Protein AF-A0A0P8XE72-F1 (afdb_monomer_lite)

Radius of gyration: 19.17 Å; chains: 1; bounding box: 57×36×55 Å

Organism: Drosophila ananassae (NCBI:txid7217)

Structure (mmCIF, N/CA/C/O backbone):
data_AF-A0A0P8XE72-F1
#
_entry.id   AF-A0A0P8XE72-F1
#
loop_
_atom_site.group_PDB
_atom_site.id
_atom_site.type_symbol
_atom_site.label_atom_id
_atom_site.label_alt_id
_atom_site.label_comp_id
_atom_site.label_asym_id
_atom_site.label_entity_id
_atom_site.label_seq_id
_atom_site.pdbx_PDB_ins_code
_atom_site.Cartn_x
_atom_site.Cartn_y
_atom_site.Cartn_z
_atom_site.occupancy
_atom_site.B_iso_or_equiv
_atom_site.auth_seq_id
_atom_site.auth_comp_id
_atom_site.auth_asym_id
_atom_site.auth_atom_id
_atom_site.pdbx_PDB_model_num
ATOM 1 N N . MET A 1 1 ? -41.511 17.822 19.777 1.00 36.59 1 MET A N 1
ATOM 2 C CA . MET A 1 1 ? -40.124 18.152 19.388 1.00 36.59 1 MET A CA 1
ATOM 3 C C . MET A 1 1 ? -39.382 16.830 19.258 1.00 36.59 1 MET A C 1
ATOM 5 O O . MET A 1 1 ? -38.960 16.270 20.258 1.00 36.59 1 MET A O 1
ATOM 9 N N . LEU A 1 2 ? -39.419 16.234 18.062 1.00 36.22 2 LEU A N 1
ATOM 10 C CA . LEU A 1 2 ? -38.887 14.892 17.809 1.00 36.22 2 LEU A CA 1
ATOM 11 C C . LEU A 1 2 ? -37.359 14.950 17.754 1.00 36.22 2 LEU A C 1
ATOM 13 O O . LEU A 1 2 ? -36.781 15.723 16.993 1.00 36.22 2 LEU A O 1
ATOM 17 N N . ILE A 1 3 ? -36.748 14.139 18.608 1.00 44.72 3 ILE A N 1
ATOM 18 C CA . ILE A 1 3 ? -35.314 13.927 18.758 1.00 44.72 3 ILE A CA 1
ATOM 19 C C . ILE A 1 3 ? -34.788 13.309 17.457 1.00 44.72 3 ILE A C 1
ATOM 21 O O . ILE A 1 3 ? -34.907 12.108 17.234 1.00 44.72 3 ILE A O 1
ATOM 25 N N . ASN A 1 4 ? -34.228 14.141 16.580 1.00 41.97 4 ASN A N 1
ATOM 26 C CA . ASN A 1 4 ? -33.370 13.700 15.484 1.00 41.97 4 ASN A CA 1
ATOM 27 C C . ASN A 1 4 ? -31.930 13.655 16.010 1.00 41.97 4 ASN A C 1
ATOM 29 O O . ASN A 1 4 ? -31.122 14.545 15.746 1.00 41.97 4 ASN A O 1
ATOM 33 N N . GLU A 1 5 ? -31.600 12.625 16.790 1.00 40.88 5 GLU A N 1
ATOM 34 C CA . GLU A 1 5 ? -30.199 12.291 17.033 1.00 40.88 5 GLU A CA 1
ATOM 35 C C . GLU A 1 5 ? -29.627 11.706 15.744 1.00 40.88 5 GLU A C 1
ATOM 37 O O . GLU A 1 5 ? -29.838 10.543 15.394 1.00 40.88 5 GLU A O 1
ATOM 42 N N . ASN A 1 6 ? -28.917 12.560 15.008 1.00 43.41 6 ASN A N 1
ATOM 43 C CA . ASN A 1 6 ? -27.979 12.171 13.968 1.00 43.41 6 ASN A CA 1
ATOM 44 C C . ASN A 1 6 ? -27.189 10.939 14.439 1.00 43.41 6 ASN A C 1
ATOM 46 O O . ASN A 1 6 ? -26.287 11.057 15.271 1.00 43.41 6 ASN A O 1
ATOM 50 N N . ARG A 1 7 ? -27.492 9.761 13.874 1.00 50.69 7 ARG A N 1
ATOM 51 C CA . ARG A 1 7 ? -26.659 8.552 13.965 1.00 50.69 7 ARG A CA 1
ATOM 52 C C . ARG A 1 7 ? -25.332 8.805 13.244 1.00 50.69 7 ARG A C 1
ATOM 54 O O . ARG A 1 7 ? -25.079 8.289 12.160 1.00 50.69 7 ARG A O 1
ATOM 61 N N . SER A 1 8 ? -24.495 9.662 13.811 1.00 62.69 8 SER A N 1
ATOM 62 C CA . SER A 1 8 ? -23.165 9.949 13.296 1.00 62.69 8 SER A CA 1
ATOM 63 C C . SER A 1 8 ? -22.237 8.794 13.669 1.00 62.69 8 SER A C 1
ATOM 65 O O . SER A 1 8 ? -22.157 8.367 14.822 1.00 62.69 8 SER A O 1
ATOM 67 N N . ILE A 1 9 ? -21.562 8.225 12.668 1.00 64.81 9 ILE A N 1
ATOM 68 C CA . ILE A 1 9 ? -20.541 7.197 12.888 1.00 64.81 9 ILE A CA 1
ATOM 69 C C . ILE A 1 9 ? -19.437 7.817 13.749 1.00 64.81 9 ILE A C 1
ATOM 71 O O . ILE A 1 9 ? -18.895 8.866 13.397 1.00 64.81 9 ILE A O 1
ATOM 75 N N . HIS A 1 10 ? -19.086 7.154 14.856 1.00 74.69 10 HIS A N 1
ATOM 76 C CA . HIS A 1 10 ? -18.026 7.607 15.757 1.00 74.69 10 HIS A CA 1
ATOM 77 C C . HIS A 1 10 ? -16.740 7.929 14.965 1.00 74.69 10 HIS A C 1
ATOM 79 O O . HIS A 1 10 ? -16.323 7.111 14.138 1.00 74.69 10 HIS A O 1
ATOM 85 N N . PRO A 1 11 ? -16.072 9.071 15.206 1.00 78.50 11 PRO A N 1
ATOM 86 C CA . PRO A 1 11 ? -14.970 9.548 14.364 1.00 78.50 11 PRO A CA 1
ATOM 87 C C . PRO A 1 11 ? -13.809 8.550 14.233 1.00 78.50 11 PRO A C 1
ATOM 89 O O . PRO A 1 11 ? -13.220 8.438 13.162 1.00 78.50 11 PRO A O 1
ATOM 92 N N . ILE A 1 12 ? -13.524 7.769 15.281 1.00 80.25 12 ILE A N 1
ATOM 93 C CA . ILE A 1 12 ? -12.521 6.686 15.236 1.00 80.25 12 ILE A CA 1
ATOM 94 C C . ILE A 1 12 ? -12.923 5.592 14.240 1.00 80.25 12 ILE A C 1
ATOM 96 O O . ILE A 1 12 ? -12.091 5.130 13.466 1.00 80.25 12 ILE A O 1
ATOM 100 N N . LYS A 1 13 ? -14.204 5.200 14.223 1.00 80.44 13 LYS A N 1
ATOM 101 C CA . LYS A 1 13 ? -14.710 4.182 13.292 1.00 80.44 13 LYS A CA 1
ATOM 102 C C . LYS A 1 13 ? -14.604 4.670 11.851 1.00 80.44 13 LYS A C 1
ATOM 104 O O . LYS A 1 13 ? -14.214 3.903 10.981 1.00 80.44 13 LYS A O 1
ATOM 109 N N . LYS A 1 14 ? -14.896 5.953 11.609 1.00 84.94 14 LYS A N 1
ATOM 110 C CA . LYS A 1 14 ? -14.749 6.578 10.288 1.00 84.94 14 LYS A CA 1
ATOM 111 C C . LYS A 1 14 ? -13.300 6.539 9.798 1.00 84.94 14 LYS A C 1
ATOM 113 O O . LYS A 1 14 ? -13.060 6.142 8.663 1.00 84.94 14 LYS A O 1
ATOM 118 N N . ASP A 1 15 ? -12.349 6.926 10.642 1.00 85.50 15 ASP A N 1
ATOM 119 C CA . ASP A 1 15 ? -10.935 6.970 10.257 1.00 85.50 15 ASP A CA 1
ATOM 120 C C . ASP A 1 15 ? -10.343 5.564 10.083 1.00 85.50 15 ASP A C 1
ATOM 122 O O . ASP A 1 15 ? -9.570 5.333 9.156 1.00 85.50 15 ASP A O 1
ATOM 126 N N . ALA A 1 16 ? -10.770 4.599 10.898 1.00 85.06 16 ALA A N 1
ATOM 127 C CA . ALA A 1 16 ? -10.381 3.207 10.725 1.00 85.06 16 ALA A CA 1
ATOM 128 C C . ALA A 1 16 ? -10.939 2.594 9.427 1.00 85.06 16 ALA A C 1
ATOM 130 O O . ALA A 1 16 ? -10.194 1.945 8.696 1.00 85.06 16 ALA A O 1
ATOM 131 N N . LEU A 1 17 ? -12.213 2.844 9.096 1.00 87.50 17 LEU A N 1
ATOM 132 C CA . LEU A 1 17 ? -12.805 2.425 7.818 1.00 87.50 17 LEU A CA 1
ATOM 133 C C . LEU A 1 17 ? -12.079 3.052 6.624 1.00 87.50 17 LEU A C 1
ATOM 135 O O . LEU A 1 17 ? -11.844 2.374 5.627 1.00 87.50 17 LEU A O 1
ATOM 139 N N . LEU A 1 18 ? -11.687 4.325 6.733 1.00 90.25 18 LEU A N 1
ATOM 140 C CA . LEU A 1 18 ? -10.914 5.004 5.697 1.00 90.25 18 LEU A CA 1
ATOM 141 C C . LEU A 1 18 ? -9.527 4.369 5.521 1.00 90.25 18 LEU A C 1
ATOM 143 O O . LEU A 1 18 ? -9.096 4.173 4.391 1.00 90.25 18 LEU A O 1
ATOM 147 N N . LEU A 1 19 ? -8.862 3.986 6.617 1.00 88.44 19 LEU A N 1
ATOM 148 C CA . LEU A 1 19 ? -7.587 3.266 6.572 1.00 88.44 19 LEU A CA 1
ATOM 149 C C . LEU A 1 19 ? -7.730 1.876 5.931 1.00 88.44 19 LEU A C 1
ATOM 151 O O . LEU A 1 19 ? -6.876 1.476 5.145 1.00 88.44 19 LEU A O 1
ATOM 155 N N . ILE A 1 20 ? -8.808 1.147 6.227 1.00 88.31 20 ILE A N 1
ATOM 156 C CA . ILE A 1 20 ? -9.106 -0.148 5.596 1.00 88.31 20 ILE A CA 1
ATOM 157 C C . ILE A 1 20 ? -9.331 0.025 4.096 1.00 88.31 20 ILE A C 1
ATOM 159 O O . ILE A 1 20 ? -8.717 -0.676 3.296 1.00 88.31 20 ILE A O 1
ATOM 163 N N . PHE A 1 21 ? -10.185 0.976 3.715 1.00 89.94 21 PHE A N 1
ATOM 164 C CA . PHE A 1 21 ? -10.463 1.276 2.316 1.00 89.94 21 PHE A CA 1
ATOM 165 C C . PHE A 1 21 ? -9.185 1.662 1.569 1.00 89.94 21 PHE A C 1
ATOM 167 O O . PHE A 1 21 ? -8.919 1.143 0.488 1.00 89.94 21 PHE A O 1
ATOM 174 N N . HIS A 1 22 ? -8.355 2.508 2.182 1.00 91.50 22 HIS A N 1
ATOM 175 C CA . HIS A 1 22 ? -7.055 2.886 1.644 1.00 91.50 22 HIS A CA 1
ATOM 176 C C . HIS A 1 22 ? -6.140 1.682 1.433 1.00 91.50 22 HIS A C 1
ATOM 178 O O . HIS A 1 22 ? -5.541 1.561 0.374 1.00 91.50 22 HIS A O 1
ATOM 184 N N . ASN A 1 23 ? -6.056 0.761 2.396 1.00 89.94 23 ASN A N 1
ATOM 185 C CA . ASN A 1 23 ? -5.225 -0.438 2.262 1.00 89.94 23 ASN A CA 1
ATOM 186 C C . ASN A 1 23 ? -5.724 -1.394 1.168 1.00 89.94 23 ASN A C 1
ATOM 188 O O . ASN A 1 23 ? -4.910 -2.029 0.506 1.00 89.94 23 ASN A O 1
ATOM 192 N N . ILE A 1 24 ? -7.036 -1.468 0.928 1.00 87.06 24 ILE A N 1
ATOM 193 C CA . ILE A 1 24 ? -7.579 -2.193 -0.231 1.00 87.06 24 ILE A CA 1
ATOM 194 C C . ILE A 1 24 ? -7.173 -1.480 -1.526 1.00 87.06 24 ILE A C 1
ATOM 196 O O . ILE A 1 24 ? -6.682 -2.120 -2.451 1.00 87.06 24 ILE A O 1
ATOM 200 N N . MET A 1 25 ? -7.318 -0.154 -1.584 1.00 87.38 25 MET A N 1
ATOM 201 C CA . MET A 1 25 ? -6.946 0.640 -2.761 1.00 87.38 25 MET A CA 1
ATOM 202 C C . MET A 1 25 ? -5.437 0.661 -3.026 1.00 87.38 25 MET A C 1
ATOM 204 O O . MET A 1 25 ? -5.016 0.802 -4.174 1.00 87.38 25 MET A O 1
ATOM 208 N N . LEU A 1 26 ? -4.619 0.455 -1.991 1.00 89.12 26 LEU A N 1
ATOM 209 C CA . LEU A 1 26 ? -3.166 0.361 -2.092 1.00 89.12 26 LEU A CA 1
ATOM 210 C C . LEU A 1 26 ? -2.739 -0.759 -3.049 1.00 89.12 26 LEU A C 1
ATOM 212 O O . LEU A 1 26 ? -1.703 -0.627 -3.689 1.00 89.12 26 LEU A O 1
ATOM 216 N N . TYR A 1 27 ? -3.565 -1.796 -3.231 1.00 86.25 27 TYR A N 1
ATOM 217 C CA . TYR A 1 27 ? -3.376 -2.812 -4.267 1.00 86.25 27 TYR A CA 1
ATOM 218 C C . TYR A 1 27 ? -3.164 -2.196 -5.660 1.00 86.25 27 TYR A C 1
ATOM 220 O O . TYR A 1 27 ? -2.173 -2.491 -6.326 1.00 86.25 27 TYR A O 1
ATOM 228 N N . TYR A 1 28 ? -4.045 -1.279 -6.069 1.00 84.19 28 TYR A N 1
ATOM 229 C CA . TYR A 1 28 ? -3.959 -0.619 -7.374 1.00 84.19 28 TYR A CA 1
ATOM 230 C C . TYR A 1 28 ? -2.722 0.270 -7.479 1.00 84.19 28 TYR A C 1
ATOM 232 O O . TYR A 1 28 ? -2.076 0.323 -8.522 1.00 84.19 28 TYR A O 1
ATOM 240 N N . VAL A 1 29 ? -2.359 0.948 -6.387 1.00 89.06 29 VAL A N 1
ATOM 241 C CA . VAL A 1 29 ? -1.155 1.789 -6.337 1.00 89.06 29 VAL A CA 1
ATOM 242 C C . VAL A 1 29 ? 0.111 0.937 -6.470 1.00 89.06 29 VAL A C 1
ATOM 244 O O . VAL A 1 29 ? 1.036 1.320 -7.185 1.00 89.06 29 VAL A O 1
ATOM 247 N N . ILE A 1 30 ? 0.142 -0.235 -5.829 1.00 88.44 30 ILE A N 1
ATOM 248 C CA . ILE A 1 30 ? 1.235 -1.206 -5.951 1.00 88.44 30 ILE A CA 1
ATOM 249 C C . ILE A 1 30 ? 1.314 -1.738 -7.386 1.00 88.44 30 ILE A C 1
ATOM 251 O O . ILE A 1 30 ? 2.407 -1.770 -7.945 1.00 88.44 30 ILE A O 1
ATOM 255 N N . ASN A 1 31 ? 0.191 -2.103 -8.012 1.00 85.50 31 ASN A N 1
ATOM 256 C CA . ASN A 1 31 ? 0.183 -2.551 -9.409 1.00 85.50 31 ASN A CA 1
ATOM 257 C C . ASN A 1 31 ? 0.656 -1.446 -10.364 1.00 85.50 31 ASN A C 1
ATOM 259 O O . ASN A 1 31 ? 1.496 -1.692 -11.225 1.00 85.50 31 ASN A O 1
ATOM 263 N N . MET A 1 32 ? 0.214 -0.203 -10.170 1.00 85.94 32 MET A N 1
ATOM 264 C CA . MET A 1 32 ? 0.695 0.937 -10.956 1.00 85.94 32 MET A CA 1
ATOM 265 C C . MET A 1 32 ? 2.210 1.142 -10.807 1.00 85.94 32 MET A C 1
ATOM 267 O O . MET A 1 32 ? 2.898 1.380 -11.798 1.00 85.94 32 MET A O 1
ATOM 271 N N . PHE A 1 33 ? 2.748 1.015 -9.591 1.00 88.88 33 PHE A N 1
ATOM 272 C CA . PHE A 1 33 ? 4.192 1.073 -9.350 1.00 88.88 33 PHE A CA 1
ATOM 273 C C . PHE A 1 33 ? 4.950 -0.036 -10.070 1.00 88.88 33 PHE A C 1
ATOM 275 O O . PHE A 1 33 ? 5.977 0.203 -10.696 1.00 88.88 33 PHE A O 1
ATOM 282 N N . LYS A 1 34 ? 4.423 -1.248 -9.987 1.00 86.56 34 LYS A N 1
ATOM 283 C CA . LYS A 1 34 ? 4.966 -2.430 -10.632 1.00 86.56 34 LYS A CA 1
ATOM 284 C C . LYS A 1 34 ? 5.034 -2.284 -12.152 1.00 86.56 34 LYS A C 1
ATOM 286 O O . LYS A 1 34 ? 6.094 -2.520 -12.720 1.00 86.56 34 LYS A O 1
ATOM 291 N N . HIS A 1 35 ? 3.951 -1.839 -12.789 1.00 83.12 35 HIS A N 1
ATOM 292 C CA . HIS A 1 35 ? 3.949 -1.524 -14.220 1.00 83.12 35 HIS A CA 1
ATOM 293 C C . HIS A 1 35 ? 4.982 -0.457 -14.554 1.00 83.12 35 HIS A C 1
ATOM 295 O O . HIS A 1 35 ? 5.787 -0.646 -15.456 1.00 83.12 35 HIS A O 1
ATOM 301 N N . LEU A 1 36 ? 5.037 0.615 -13.763 1.00 86.31 36 LEU A N 1
ATOM 302 C CA . LEU A 1 36 ? 6.011 1.676 -13.979 1.00 86.31 36 LEU A CA 1
ATOM 303 C C . LEU A 1 36 ? 7.459 1.177 -13.864 1.00 86.31 36 LEU A C 1
ATOM 305 O O . LEU A 1 36 ? 8.310 1.633 -14.616 1.00 86.31 36 LEU A O 1
ATOM 309 N N . ALA A 1 37 ? 7.737 0.240 -12.955 1.00 86.38 37 ALA A N 1
ATOM 310 C CA . ALA A 1 37 ? 9.048 -0.388 -12.817 1.00 86.38 37 ALA A CA 1
ATOM 311 C C . ALA A 1 37 ? 9.384 -1.343 -13.974 1.00 86.38 37 ALA A C 1
ATOM 313 O O . ALA A 1 37 ? 10.550 -1.509 -14.297 1.00 86.38 37 ALA A O 1
ATOM 314 N N . GLN A 1 38 ? 8.404 -1.991 -14.603 1.00 85.44 38 GLN A N 1
ATOM 315 C CA . GLN A 1 38 ? 8.660 -2.820 -15.787 1.00 85.44 38 GLN A CA 1
ATOM 316 C C . GLN A 1 38 ? 8.815 -1.961 -17.053 1.00 85.44 38 GLN A C 1
ATOM 318 O O . GLN A 1 38 ? 9.679 -2.239 -17.888 1.00 85.44 38 GLN A O 1
ATOM 323 N N . ASP A 1 39 ? 8.068 -0.856 -17.144 1.00 84.19 39 ASP A N 1
ATOM 324 C CA . ASP A 1 39 ? 8.194 0.139 -18.214 1.00 84.19 39 ASP A CA 1
ATOM 325 C C . ASP A 1 39 ? 9.620 0.714 -18.286 1.00 84.19 39 ASP A C 1
ATOM 327 O O . ASP A 1 39 ? 10.127 0.937 -19.384 1.00 84.19 39 ASP A O 1
ATOM 331 N N . THR A 1 40 ? 10.316 0.913 -17.152 1.00 84.00 40 THR A N 1
ATOM 332 C CA . THR A 1 40 ? 11.695 1.451 -17.162 1.00 84.00 40 THR A CA 1
ATOM 333 C C . THR A 1 40 ? 12.710 0.532 -17.844 1.00 84.00 40 THR A C 1
ATOM 335 O O . THR A 1 40 ? 13.752 1.015 -18.286 1.00 84.00 40 THR A O 1
ATOM 338 N N . ILE A 1 41 ? 12.422 -0.767 -17.959 1.00 83.69 41 ILE A N 1
ATOM 339 C CA . ILE A 1 41 ? 13.252 -1.741 -18.686 1.00 83.69 41 ILE A CA 1
ATOM 340 C C . ILE A 1 41 ? 12.613 -2.193 -20.007 1.00 83.69 41 ILE A C 1
ATOM 342 O O . ILE A 1 41 ? 13.102 -3.139 -20.621 1.00 83.69 41 ILE A O 1
ATOM 346 N N . ASN A 1 42 ? 11.544 -1.520 -20.457 1.00 81.69 42 ASN A N 1
ATOM 347 C CA . ASN A 1 42 ? 10.761 -1.863 -21.650 1.00 81.69 42 ASN A CA 1
ATOM 348 C C . ASN A 1 42 ? 10.286 -3.330 -21.670 1.00 81.69 42 ASN A C 1
ATOM 350 O O . ASN A 1 42 ? 10.262 -3.967 -22.724 1.00 81.69 42 ASN A O 1
ATOM 354 N N . SER A 1 43 ? 9.934 -3.880 -20.506 1.00 75.38 43 SER A N 1
ATOM 355 C CA . SER A 1 43 ? 9.440 -5.253 -20.379 1.00 75.38 43 SER A CA 1
ATOM 356 C C . SER A 1 43 ? 7.923 -5.244 -20.175 1.00 75.38 43 SER A C 1
ATOM 358 O O . SER A 1 43 ? 7.451 -4.584 -19.252 1.00 75.38 43 SER A O 1
ATOM 360 N N . PRO A 1 44 ? 7.135 -5.998 -20.963 1.00 64.81 44 PRO A N 1
ATOM 361 C CA . PRO A 1 44 ? 5.698 -6.162 -20.728 1.00 64.81 44 PRO A CA 1
ATOM 362 C C . PRO A 1 44 ? 5.403 -7.207 -19.634 1.00 64.81 44 PRO A C 1
ATOM 364 O O . PRO A 1 44 ? 4.257 -7.617 -19.462 1.00 64.81 44 PRO A O 1
ATOM 367 N N . GLY A 1 45 ? 6.440 -7.687 -18.932 1.00 57.50 45 GLY A N 1
ATOM 368 C CA . GLY A 1 45 ? 6.381 -8.836 -18.040 1.00 57.50 45 GLY A CA 1
ATOM 369 C C . GLY A 1 45 ? 5.250 -8.786 -17.018 1.00 57.50 45 GLY A C 1
ATOM 370 O O . GLY A 1 45 ? 4.895 -7.734 -16.493 1.00 57.50 45 GLY A O 1
ATOM 371 N N . ALA A 1 46 ? 4.712 -9.962 -16.704 1.00 53.88 46 ALA A N 1
ATOM 372 C CA . ALA A 1 46 ? 3.592 -10.124 -15.792 1.00 53.88 46 ALA A CA 1
ATOM 373 C C . ALA A 1 46 ? 3.891 -9.540 -14.410 1.00 53.88 46 ALA A C 1
ATOM 375 O O . ALA A 1 46 ? 4.703 -10.082 -13.668 1.00 53.88 46 ALA A O 1
ATOM 376 N N . VAL A 1 47 ? 3.203 -8.466 -14.029 1.00 57.78 47 VAL A N 1
ATOM 377 C CA . VAL A 1 47 ? 3.408 -7.831 -12.717 1.00 57.78 47 VAL A CA 1
ATOM 378 C C . VAL A 1 47 ? 2.423 -8.287 -11.644 1.00 57.78 47 VAL A C 1
ATOM 380 O O . VAL A 1 47 ? 2.390 -7.750 -10.532 1.00 57.78 47 VAL A O 1
ATOM 383 N N . ASN A 1 48 ? 1.668 -9.349 -11.925 1.00 54.25 48 ASN A N 1
ATOM 384 C CA . ASN A 1 48 ? 0.718 -9.891 -10.972 1.00 54.25 48 ASN A CA 1
ATOM 385 C C . ASN A 1 48 ? 1.355 -10.984 -10.101 1.00 54.25 48 ASN A C 1
ATOM 387 O O . ASN A 1 48 ? 1.774 -12.034 -10.579 1.00 54.25 48 ASN A O 1
ATOM 391 N N . THR A 1 49 ? 1.417 -10.739 -8.794 1.00 54.59 49 THR A N 1
ATOM 392 C CA . THR A 1 49 ? 1.829 -11.740 -7.795 1.00 54.59 49 THR A CA 1
ATOM 393 C C . THR A 1 49 ? 0.734 -12.004 -6.761 1.00 54.59 49 THR A C 1
ATOM 395 O O . THR A 1 49 ? 0.858 -12.932 -5.960 1.00 54.59 49 THR A O 1
ATOM 398 N N . PHE A 1 50 ? -0.349 -11.225 -6.752 1.00 54.59 50 PHE A N 1
ATOM 399 C CA . PHE A 1 50 ? -1.370 -11.254 -5.709 1.00 54.59 50 PHE A CA 1
ATOM 400 C C . PHE A 1 50 ? -2.591 -12.064 -6.161 1.00 54.59 50 PHE A C 1
ATOM 402 O O . PHE A 1 50 ? -3.633 -11.519 -6.501 1.00 54.59 50 PHE A O 1
ATOM 409 N N . TYR A 1 51 ? -2.471 -13.388 -6.095 1.00 50.62 51 TYR A N 1
ATOM 410 C CA . TYR A 1 51 ? -3.485 -14.368 -6.517 1.00 50.62 51 TYR A CA 1
ATOM 411 C C . TYR A 1 51 ? -4.864 -14.292 -5.814 1.00 50.62 51 TYR A C 1
ATOM 413 O O . TYR A 1 51 ? -5.741 -15.090 -6.126 1.00 50.62 51 TYR A O 1
ATOM 421 N N . TYR A 1 52 ? -5.079 -13.378 -4.860 1.00 50.50 52 TYR A N 1
ATOM 422 C CA . TYR A 1 52 ? -6.239 -13.392 -3.952 1.00 50.50 52 TYR A CA 1
ATOM 423 C C . TYR A 1 52 ? -7.171 -12.175 -4.052 1.00 50.50 52 TYR A C 1
ATOM 425 O O . TYR A 1 52 ? -8.091 -12.065 -3.244 1.00 50.50 52 TYR A O 1
ATOM 433 N N . VAL A 1 53 ? -6.973 -11.265 -5.013 1.00 52.28 53 VAL A N 1
ATOM 434 C CA . VAL A 1 53 ? -7.916 -10.159 -5.264 1.00 52.28 53 VAL A CA 1
ATOM 435 C C . VAL A 1 53 ? -8.696 -10.466 -6.551 1.00 52.28 53 VAL A C 1
ATOM 437 O O . VAL A 1 53 ? -8.252 -10.100 -7.633 1.00 52.28 53 VAL A O 1
ATOM 440 N N . PRO A 1 54 ? -9.854 -11.154 -6.466 1.00 43.59 54 PRO A N 1
ATOM 441 C CA . PRO A 1 54 ? -10.584 -11.672 -7.631 1.00 43.59 54 PRO A CA 1
ATOM 442 C C . PRO A 1 54 ? -11.336 -10.601 -8.441 1.00 43.59 54 PRO A C 1
ATOM 444 O O . PRO A 1 54 ? -12.036 -10.933 -9.391 1.00 43.59 54 PRO A O 1
ATOM 447 N N . LEU A 1 55 ? -11.254 -9.326 -8.050 1.00 45.59 55 LEU A N 1
ATOM 448 C CA . LEU A 1 55 ? -12.056 -8.236 -8.619 1.00 45.59 55 LEU A CA 1
ATOM 449 C C . LEU A 1 55 ? -11.378 -7.478 -9.762 1.00 45.59 55 LEU A C 1
ATOM 451 O O . LEU A 1 55 ? -11.990 -6.567 -10.315 1.00 45.59 55 LEU A O 1
ATOM 455 N N . VAL A 1 56 ? -10.146 -7.833 -10.124 1.00 47.25 56 VAL A N 1
ATOM 456 C CA . VAL A 1 56 ? -9.441 -7.165 -11.217 1.00 47.25 56 VAL A CA 1
ATOM 457 C C . VAL A 1 56 ? -9.207 -8.167 -12.338 1.00 47.25 56 VAL A C 1
ATOM 459 O O . VAL A 1 56 ? -8.426 -9.106 -12.205 1.00 47.25 56 VAL A O 1
ATOM 462 N N . TYR A 1 57 ? -9.936 -7.970 -13.437 1.00 41.47 57 TYR A N 1
ATOM 463 C CA . TYR A 1 57 ? -9.652 -8.600 -14.720 1.00 41.47 57 TYR A CA 1
ATOM 464 C C . TYR A 1 57 ? -8.378 -7.946 -15.267 1.00 41.47 57 TYR A C 1
ATOM 466 O O . TYR A 1 57 ? -8.437 -6.921 -15.939 1.00 41.47 57 TYR A O 1
ATOM 474 N N . GLU A 1 58 ? -7.222 -8.477 -14.888 1.00 50.00 58 GLU A N 1
ATOM 475 C CA . GLU A 1 58 ? -5.937 -8.126 -15.495 1.00 50.00 58 GLU A CA 1
ATOM 476 C C . GLU A 1 58 ? -5.558 -9.222 -16.494 1.00 50.00 58 GLU A C 1
ATOM 478 O O . GLU A 1 58 ? -5.829 -10.404 -16.257 1.00 50.00 58 GLU A O 1
ATOM 483 N N . GLU A 1 59 ? -4.975 -8.822 -17.628 1.00 45.94 59 GLU A N 1
ATOM 484 C CA . GLU A 1 59 ? -4.538 -9.753 -18.668 1.00 45.94 59 GLU A CA 1
ATOM 485 C C . GLU A 1 59 ? -3.649 -10.841 -18.049 1.00 45.94 59 GLU A C 1
ATOM 487 O O . GLU A 1 59 ? -2.737 -10.528 -17.272 1.00 45.94 59 GLU A O 1
ATOM 492 N N . PRO A 1 60 ? -3.920 -12.130 -18.334 1.00 45.91 60 PRO A N 1
ATOM 493 C CA . PRO A 1 60 ? -3.077 -13.204 -17.845 1.00 45.91 60 PRO A CA 1
ATOM 494 C C . PRO A 1 60 ? -1.644 -12.927 -18.285 1.00 45.91 60 PRO A C 1
ATOM 496 O O . PRO A 1 60 ? -1.421 -12.499 -19.417 1.00 45.91 60 PRO A O 1
ATOM 499 N N . ALA A 1 61 ? -0.696 -13.183 -17.381 1.00 49.50 61 ALA A N 1
ATOM 500 C CA . ALA A 1 61 ? 0.726 -13.218 -17.682 1.00 49.50 61 ALA A CA 1
ATOM 501 C C . ALA A 1 61 ? 0.929 -13.869 -19.055 1.00 49.50 61 ALA A C 1
ATOM 503 O O . ALA A 1 61 ? 0.707 -15.076 -19.191 1.00 49.50 61 ALA A O 1
ATOM 504 N N . GLY A 1 62 ? 1.260 -13.065 -20.073 1.00 45.97 62 GLY A N 1
ATOM 505 C CA . GLY A 1 62 ? 1.504 -13.576 -21.415 1.00 45.97 62 GLY A CA 1
ATOM 506 C C . GLY A 1 62 ? 2.511 -14.713 -21.308 1.00 45.97 62 GLY A C 1
ATOM 507 O O . GLY A 1 62 ? 3.483 -14.607 -20.558 1.00 45.97 62 GLY A O 1
ATOM 508 N N . SER A 1 63 ? 2.251 -15.831 -21.985 1.00 44.53 63 SER A N 1
ATOM 509 C CA . SER A 1 63 ? 3.041 -17.061 -21.863 1.00 44.53 63 SER A CA 1
ATOM 510 C C . SER A 1 63 ? 4.436 -16.950 -22.498 1.00 44.53 63 SER A C 1
ATOM 512 O O . SER A 1 63 ? 4.947 -17.924 -23.055 1.00 44.53 63 SER A O 1
ATOM 514 N N . GLU A 1 64 ? 5.061 -15.776 -22.475 1.00 49.00 64 GLU A N 1
ATOM 515 C CA . GLU A 1 64 ? 6.429 -15.610 -22.925 1.00 49.00 64 GLU A CA 1
ATOM 516 C C . GLU A 1 64 ? 7.366 -15.901 -21.753 1.00 49.00 64 GLU A C 1
ATOM 518 O O . GLU A 1 64 ? 7.553 -15.114 -20.826 1.00 49.00 64 GLU A O 1
ATOM 523 N N . LEU A 1 65 ? 7.992 -17.073 -21.826 1.00 50.44 65 LEU A N 1
ATOM 524 C CA . LEU A 1 65 ? 8.997 -17.597 -20.897 1.00 50.44 65 LEU A CA 1
ATOM 525 C C . LEU A 1 65 ? 10.237 -16.689 -20.696 1.00 50.44 65 LEU A C 1
ATOM 527 O O . LEU A 1 65 ? 11.111 -17.042 -19.910 1.00 50.44 65 LEU A O 1
ATOM 531 N N . ASN A 1 66 ? 10.318 -15.529 -21.363 1.00 54.94 66 ASN A N 1
ATOM 532 C CA . ASN A 1 66 ? 11.514 -14.685 -21.464 1.00 54.94 66 ASN A CA 1
ATOM 533 C C . ASN A 1 66 ? 11.333 -13.232 -20.984 1.00 54.94 66 ASN A C 1
ATOM 535 O O . ASN A 1 66 ? 12.172 -12.384 -21.288 1.00 54.94 66 ASN A O 1
ATOM 539 N N . HIS A 1 67 ? 10.280 -12.902 -20.233 1.00 62.16 67 HIS A N 1
ATOM 540 C CA . HIS A 1 67 ? 10.164 -11.548 -19.685 1.00 62.16 67 HIS A CA 1
ATOM 541 C C . HIS A 1 67 ? 11.162 -11.306 -18.545 1.00 62.16 67 HIS A C 1
ATOM 543 O O . HIS A 1 67 ? 11.127 -11.962 -17.500 1.00 62.16 67 HIS A O 1
ATOM 549 N N . SER A 1 68 ? 12.048 -10.326 -18.731 1.00 68.19 68 SER A N 1
ATOM 550 C CA . SER A 1 68 ? 12.927 -9.831 -17.675 1.00 68.19 68 SER A CA 1
ATOM 551 C C . SER A 1 68 ? 12.106 -9.033 -16.664 1.00 68.19 68 SER A C 1
ATOM 553 O O . SER A 1 68 ? 11.299 -8.180 -17.026 1.00 68.19 68 SER A O 1
ATOM 555 N N . TRP A 1 69 ? 12.293 -9.333 -15.381 1.00 72.38 69 TRP A N 1
ATOM 556 C CA . TRP A 1 69 ? 11.725 -8.541 -14.294 1.00 72.38 69 TRP A CA 1
ATOM 557 C C . TRP A 1 69 ? 12.725 -7.487 -13.854 1.00 72.38 69 TRP A C 1
ATOM 559 O O . TRP A 1 69 ? 13.910 -7.798 -13.696 1.00 72.38 69 TRP A O 1
ATOM 569 N N . HIS A 1 70 ? 12.233 -6.283 -13.568 1.00 80.69 70 HIS A N 1
ATOM 570 C CA . HIS A 1 70 ? 13.048 -5.247 -12.948 1.00 80.69 70 HIS A CA 1
ATOM 571 C C . HIS A 1 70 ? 13.688 -5.758 -11.645 1.00 80.69 70 HIS A C 1
ATOM 573 O O . HIS A 1 70 ? 13.017 -6.364 -10.807 1.00 80.69 70 HIS A O 1
ATOM 579 N N . GLU A 1 71 ? 14.984 -5.497 -11.452 1.00 83.38 71 GLU A N 1
ATOM 580 C CA . GLU A 1 71 ? 15.772 -6.026 -10.324 1.00 83.38 71 GLU A CA 1
ATOM 581 C C . GLU A 1 71 ? 15.159 -5.660 -8.963 1.00 83.38 71 GLU A C 1
ATOM 583 O O . GLU A 1 71 ? 15.055 -6.499 -8.070 1.00 83.38 71 GLU A O 1
ATOM 588 N N . LEU A 1 72 ? 14.633 -4.438 -8.851 1.00 84.81 72 LEU A N 1
ATOM 589 C CA . LEU A 1 72 ? 13.866 -3.969 -7.694 1.00 84.81 72 LEU A CA 1
ATOM 590 C C . LEU A 1 72 ? 12.728 -4.919 -7.290 1.00 84.81 72 LEU A C 1
ATOM 592 O O . LEU A 1 72 ? 12.575 -5.221 -6.108 1.00 84.81 72 LEU A O 1
ATOM 596 N N . LEU A 1 73 ? 11.959 -5.420 -8.262 1.00 83.12 73 LEU A N 1
ATOM 597 C CA . LEU A 1 73 ? 10.825 -6.320 -8.025 1.00 83.12 73 LEU A CA 1
ATOM 598 C C . LEU A 1 73 ? 11.276 -7.744 -7.661 1.00 83.12 73 LEU A C 1
ATOM 600 O O . LEU A 1 73 ? 10.497 -8.518 -7.111 1.00 83.12 73 LEU A O 1
ATOM 604 N N . ARG A 1 74 ? 12.541 -8.086 -7.933 1.00 82.12 74 ARG A N 1
ATOM 605 C CA . ARG A 1 74 ? 13.181 -9.341 -7.510 1.00 82.12 74 ARG A CA 1
ATOM 606 C C . ARG A 1 74 ? 13.876 -9.227 -6.153 1.00 82.12 74 ARG A C 1
ATOM 608 O O . ARG A 1 74 ? 14.311 -10.242 -5.611 1.00 82.12 74 ARG A O 1
ATOM 615 N N . SER A 1 75 ? 14.008 -8.017 -5.612 1.00 85.38 75 SER A N 1
ATOM 616 C CA . SER A 1 75 ? 14.703 -7.788 -4.348 1.00 85.38 75 SER A CA 1
ATOM 617 C C . SER A 1 75 ? 13.986 -8.463 -3.174 1.00 85.38 75 SER A C 1
ATOM 619 O O . SER A 1 75 ? 12.756 -8.543 -3.120 1.00 85.38 75 SER A O 1
ATOM 621 N N . SER A 1 76 ? 14.758 -8.908 -2.180 1.00 87.31 76 SER A N 1
ATOM 622 C CA . SER A 1 76 ? 14.210 -9.492 -0.948 1.00 87.31 76 SER A CA 1
ATOM 623 C C . SER A 1 76 ? 13.300 -8.517 -0.195 1.00 87.31 76 SER A C 1
ATOM 625 O O . SER A 1 76 ? 12.309 -8.937 0.398 1.00 87.31 76 SER A O 1
ATOM 627 N N . SER A 1 77 ? 13.596 -7.214 -0.260 1.00 88.06 77 SER A N 1
ATOM 628 C CA . SER A 1 77 ? 12.777 -6.161 0.346 1.00 88.06 77 SER A CA 1
ATOM 629 C C . SER A 1 77 ? 11.397 -6.061 -0.307 1.00 88.06 77 SER A C 1
ATOM 631 O O . SER A 1 77 ? 10.389 -6.009 0.398 1.00 88.06 77 SER A O 1
ATOM 633 N N . TRP A 1 78 ? 11.334 -6.108 -1.642 1.00 89.25 78 TRP A N 1
ATOM 634 C CA . TRP A 1 78 ? 10.067 -6.083 -2.369 1.00 89.25 78 TRP A CA 1
ATOM 635 C C . TRP A 1 78 ? 9.229 -7.338 -2.107 1.00 89.25 78 TRP A C 1
ATOM 637 O O . TRP A 1 78 ? 8.046 -7.243 -1.788 1.00 89.25 78 TRP A O 1
ATOM 647 N N . LEU A 1 79 ? 9.850 -8.519 -2.149 1.00 87.69 79 LEU A N 1
ATOM 648 C CA . LEU A 1 79 ? 9.166 -9.781 -1.847 1.00 87.69 79 LEU A CA 1
ATOM 649 C C . LEU A 1 79 ? 8.635 -9.817 -0.405 1.00 87.69 79 LEU A C 1
ATOM 651 O O . LEU A 1 79 ? 7.518 -10.279 -0.159 1.00 87.69 79 LEU A O 1
ATOM 655 N N . PHE A 1 80 ? 9.407 -9.289 0.549 1.00 89.19 80 PHE A N 1
ATOM 656 C CA . PHE A 1 80 ? 8.956 -9.119 1.927 1.00 89.19 80 PHE A CA 1
ATOM 657 C C . PHE A 1 80 ? 7.758 -8.168 2.015 1.00 89.19 80 PHE A C 1
ATOM 659 O O . PHE A 1 80 ? 6.769 -8.509 2.662 1.00 89.19 80 PHE A O 1
ATOM 666 N N . PHE A 1 81 ? 7.811 -7.018 1.337 1.00 91.25 81 PHE A N 1
ATOM 667 C CA . PHE A 1 81 ? 6.700 -6.068 1.275 1.00 91.25 81 PHE A CA 1
ATOM 668 C C . PHE A 1 81 ? 5.422 -6.713 0.731 1.00 91.25 81 PHE A C 1
ATOM 670 O O . PHE A 1 81 ? 4.368 -6.583 1.349 1.00 91.25 81 PHE A O 1
ATOM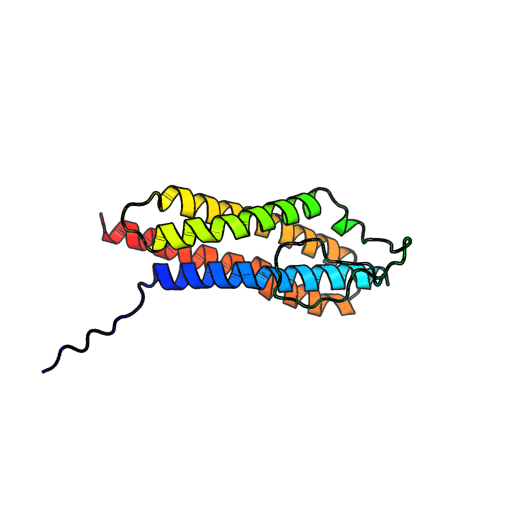 677 N N . GLU A 1 82 ? 5.499 -7.453 -0.377 1.00 88.00 82 GLU A N 1
ATOM 678 C CA . GLU A 1 82 ? 4.327 -8.123 -0.943 1.00 88.00 82 GLU A CA 1
ATOM 679 C C . GLU A 1 82 ? 3.748 -9.178 -0.002 1.00 88.00 82 GLU A C 1
ATOM 681 O O . GLU A 1 82 ? 2.529 -9.282 0.145 1.00 88.00 82 GLU A O 1
ATOM 686 N N . SER A 1 83 ? 4.610 -9.967 0.643 1.00 88.38 83 SER A N 1
ATOM 687 C CA . SER A 1 83 ? 4.173 -10.938 1.643 1.00 88.38 83 SER A CA 1
ATOM 688 C C . SER A 1 83 ? 3.484 -10.230 2.808 1.00 88.38 83 SER A C 1
ATOM 690 O O . SER A 1 83 ? 2.363 -10.586 3.177 1.00 88.38 83 SER A O 1
ATOM 692 N N . LEU A 1 84 ? 4.102 -9.178 3.346 1.00 90.56 84 LEU A N 1
ATOM 693 C CA . LEU A 1 84 ? 3.545 -8.388 4.435 1.00 90.56 84 LEU A CA 1
ATOM 694 C C . LEU A 1 84 ? 2.199 -7.768 4.052 1.00 90.56 84 LEU A C 1
ATOM 696 O O . LEU A 1 84 ? 1.262 -7.858 4.839 1.00 90.56 84 LEU A O 1
ATOM 700 N N . PHE A 1 85 ? 2.071 -7.209 2.848 1.00 90.31 85 PHE A N 1
ATOM 701 C CA . PHE A 1 85 ? 0.825 -6.628 2.354 1.00 90.31 85 PHE A CA 1
ATOM 702 C C . PHE A 1 85 ? -0.308 -7.658 2.291 1.00 90.31 85 PHE A C 1
ATOM 704 O O . PHE A 1 85 ? -1.418 -7.379 2.740 1.00 90.31 85 PHE A O 1
ATOM 711 N N . ARG A 1 86 ? -0.036 -8.892 1.845 1.00 86.25 86 ARG A N 1
ATOM 712 C CA . ARG A 1 86 ? -1.044 -9.973 1.854 1.00 86.25 86 ARG A CA 1
ATOM 713 C C . ARG A 1 86 ? -1.519 -10.297 3.263 1.00 86.25 86 ARG A C 1
ATOM 715 O O . ARG A 1 86 ? -2.720 -10.358 3.511 1.00 86.25 86 ARG A O 1
ATOM 722 N N . HIS A 1 87 ? -0.583 -10.480 4.191 1.00 89.31 87 HIS A N 1
ATOM 723 C CA . HIS A 1 87 ? -0.920 -10.754 5.588 1.00 89.31 87 HIS A CA 1
ATOM 724 C C . HIS A 1 87 ? -1.635 -9.561 6.232 1.00 89.31 87 HIS A C 1
ATOM 726 O O . HIS A 1 87 ? -2.542 -9.743 7.044 1.00 89.31 87 HIS A O 1
ATOM 732 N N . HIS A 1 88 ? -1.284 -8.340 5.827 1.00 90.25 88 HIS A N 1
ATOM 733 C CA . HIS A 1 88 ? -1.946 -7.126 6.269 1.00 90.25 88 HIS A CA 1
ATOM 734 C C . HIS A 1 88 ? -3.410 -7.077 5.827 1.00 90.25 88 HIS A C 1
ATOM 736 O O . HIS A 1 88 ? -4.276 -6.798 6.650 1.00 90.25 88 HIS A O 1
ATOM 742 N N . LEU A 1 89 ? -3.716 -7.405 4.569 1.00 88.38 89 LEU A N 1
ATOM 743 C CA . LEU A 1 89 ? -5.101 -7.465 4.092 1.00 88.38 89 LEU A CA 1
ATOM 744 C C . LEU A 1 89 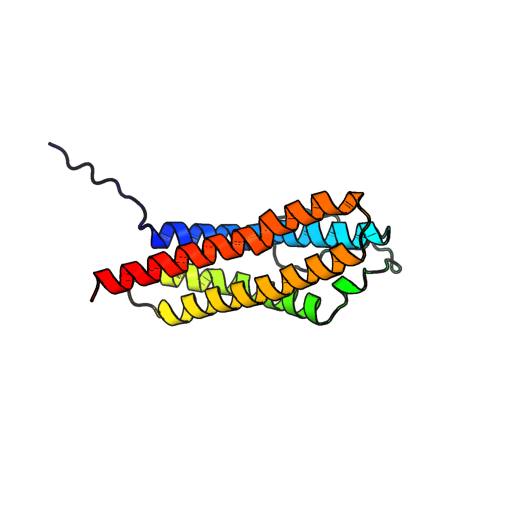? -5.937 -8.469 4.899 1.00 88.38 89 LEU A C 1
ATOM 746 O O . LEU A 1 89 ? -7.068 -8.161 5.275 1.00 88.38 89 LEU A O 1
ATOM 750 N N . VAL A 1 90 ? -5.365 -9.628 5.243 1.00 86.75 90 VAL A N 1
ATOM 751 C CA . VAL A 1 90 ? -6.022 -10.612 6.123 1.00 86.75 90 VAL A CA 1
ATOM 752 C C . VAL A 1 90 ? -6.267 -10.033 7.520 1.00 86.75 90 VAL A C 1
ATOM 754 O O . VAL A 1 90 ? -7.318 -10.280 8.106 1.00 86.75 90 VAL A O 1
ATOM 757 N N . LEU A 1 91 ? -5.341 -9.222 8.039 1.00 86.81 91 LEU A N 1
ATOM 758 C CA . LEU A 1 91 ? -5.447 -8.552 9.338 1.00 86.81 91 LEU A CA 1
ATOM 759 C C . LEU A 1 91 ? -6.518 -7.441 9.378 1.00 86.81 91 LEU A C 1
ATOM 761 O O . LEU A 1 91 ? -7.044 -7.132 10.452 1.00 86.81 91 LEU A O 1
ATOM 765 N N . LEU A 1 92 ? -6.907 -6.866 8.237 1.00 86.06 92 LEU A N 1
ATOM 766 C CA . LEU A 1 92 ? -7.966 -5.848 8.194 1.00 86.06 92 LEU A CA 1
ATOM 767 C C . LEU A 1 92 ? -9.336 -6.401 8.611 1.00 86.06 92 LEU A C 1
ATOM 769 O O . LEU A 1 92 ? -10.156 -5.662 9.157 1.00 86.06 92 LEU A O 1
ATOM 773 N N . LEU A 1 93 ? -9.599 -7.692 8.390 1.00 82.69 93 LEU A N 1
ATOM 774 C CA . LEU A 1 93 ? -10.846 -8.335 8.809 1.00 82.69 93 LEU A CA 1
ATOM 775 C C . LEU A 1 93 ? -10.989 -8.415 10.345 1.00 82.69 93 LEU A C 1
ATOM 777 O O . LEU A 1 93 ? -11.977 -7.894 10.867 1.00 82.69 93 LEU A O 1
ATOM 781 N N . PRO A 1 94 ? -10.038 -8.994 11.110 1.00 80.25 94 PRO A N 1
ATOM 782 C CA . PRO A 1 94 ? -10.106 -8.975 12.566 1.00 80.25 94 PRO A CA 1
ATOM 783 C C . PRO A 1 94 ? -10.045 -7.551 13.130 1.00 80.25 94 PRO A C 1
ATOM 785 O O . PRO A 1 94 ? -10.646 -7.299 14.169 1.00 80.25 94 PRO A O 1
ATOM 788 N N . PHE A 1 95 ? -9.400 -6.600 12.446 1.00 82.94 95 PHE A N 1
ATOM 789 C CA . PHE A 1 95 ? -9.452 -5.184 12.819 1.00 82.94 95 PHE A CA 1
ATOM 790 C C . PHE A 1 95 ? -10.857 -4.586 12.680 1.00 82.94 95 PHE A C 1
ATOM 792 O O . PHE A 1 95 ? -11.357 -3.985 13.631 1.00 82.94 95 PHE A O 1
ATOM 799 N N . ASN A 1 96 ? -11.540 -4.827 11.557 1.00 81.25 96 ASN A N 1
ATOM 800 C CA . ASN A 1 96 ? -12.945 -4.456 11.369 1.00 81.25 96 ASN A CA 1
ATOM 801 C C . ASN A 1 96 ? -13.841 -5.030 12.472 1.00 81.25 96 ASN A C 1
ATOM 803 O O . ASN A 1 96 ? -14.626 -4.304 13.083 1.00 81.25 96 ASN A O 1
ATOM 807 N N . LEU A 1 97 ? -13.694 -6.324 12.765 1.00 78.06 97 LEU A N 1
ATOM 808 C CA . LEU A 1 97 ? -14.464 -6.991 13.814 1.00 78.06 97 LEU A CA 1
ATOM 809 C C . LEU A 1 97 ? -14.163 -6.407 15.201 1.00 78.06 97 LEU A C 1
ATOM 811 O O . LEU A 1 97 ? -15.087 -6.163 15.977 1.00 78.06 97 LEU A O 1
ATOM 815 N N . ALA A 1 98 ? -12.895 -6.109 15.498 1.00 76.69 98 ALA A N 1
ATOM 816 C CA . ALA A 1 98 ? -12.493 -5.501 16.763 1.00 76.69 98 ALA A CA 1
ATOM 817 C C . ALA A 1 98 ? -13.097 -4.102 16.968 1.00 76.69 98 ALA A C 1
ATOM 819 O O . ALA A 1 98 ? -13.417 -3.740 18.096 1.00 76.69 98 ALA A O 1
ATOM 820 N N . ILE A 1 99 ? -13.288 -3.326 15.896 1.00 72.75 99 ILE A N 1
ATOM 821 C CA . ILE A 1 99 ? -13.915 -1.994 15.946 1.00 72.75 99 ILE A CA 1
ATOM 822 C C . ILE A 1 99 ? -15.438 -2.077 16.145 1.00 72.75 99 ILE A C 1
ATOM 824 O O . ILE A 1 99 ? -16.053 -1.165 16.714 1.00 72.75 99 ILE A O 1
ATOM 828 N N . LEU A 1 100 ? -16.066 -3.148 15.656 1.00 71.69 100 LEU A N 1
ATOM 829 C CA . LEU A 1 100 ? -17.507 -3.371 15.775 1.00 71.69 100 LEU A CA 1
ATOM 830 C C . LEU A 1 100 ? -17.899 -3.914 17.153 1.00 71.69 100 LEU A C 1
ATOM 832 O O . LEU A 1 100 ? -18.945 -3.523 17.673 1.00 71.69 100 LEU A O 1
ATOM 836 N N . VAL A 1 101 ? -17.067 -4.770 17.752 1.00 68.19 101 VAL A N 1
ATOM 837 C CA . VAL A 1 101 ? -17.373 -5.449 19.016 1.00 68.19 101 VAL A CA 1
ATOM 838 C C . VAL A 1 101 ? -16.760 -4.704 20.210 1.00 68.19 101 VAL A C 1
ATOM 840 O O . VAL A 1 101 ? -15.535 -4.693 20.366 1.00 68.19 101 VAL A O 1
ATOM 843 N N . PRO A 1 102 ? -17.573 -4.128 21.116 1.00 56.53 102 PRO A N 1
ATOM 844 C CA . PRO A 1 102 ? -17.054 -3.563 22.355 1.00 56.53 102 PRO A CA 1
ATOM 845 C C . PRO A 1 102 ? -16.415 -4.677 23.205 1.00 56.53 102 PRO A C 1
ATOM 847 O O . PRO A 1 102 ? -17.023 -5.725 23.405 1.00 56.53 102 PRO A O 1
ATOM 850 N N . ARG A 1 103 ? -15.206 -4.430 23.736 1.00 57.78 103 ARG A N 1
ATOM 851 C CA . ARG A 1 103 ? -14.404 -5.317 24.622 1.00 57.78 103 ARG A CA 1
ATOM 852 C C . ARG A 1 103 ? -13.547 -6.411 23.967 1.00 57.78 103 ARG A C 1
ATOM 854 O O . ARG A 1 103 ? -12.884 -7.151 24.691 1.00 57.78 103 ARG A O 1
ATOM 861 N N . CYS A 1 104 ? -13.477 -6.507 22.639 1.00 57.41 104 CYS A N 1
ATOM 862 C CA . CYS A 1 104 ? -12.427 -7.319 22.007 1.00 57.41 104 CYS A CA 1
ATOM 863 C C . CYS A 1 104 ? -11.057 -6.630 22.126 1.00 57.41 104 CYS A C 1
ATOM 865 O O . CYS A 1 104 ? -11.004 -5.435 22.403 1.00 57.41 104 CYS A O 1
ATOM 867 N N . LYS A 1 105 ? -9.958 -7.380 21.935 1.00 66.38 105 LYS A N 1
ATOM 868 C CA . LYS A 1 105 ? -8.533 -6.975 22.028 1.00 66.38 105 LYS A CA 1
ATOM 869 C C . LYS A 1 105 ? -8.139 -5.857 21.034 1.00 66.38 105 LYS A C 1
ATOM 871 O O . LYS A 1 105 ? -7.207 -6.006 20.244 1.00 66.38 105 LYS A O 1
ATOM 876 N N . LEU A 1 106 ? -8.850 -4.734 21.070 1.00 70.88 106 LEU A N 1
ATOM 877 C CA . LEU A 1 106 ? -8.779 -3.630 20.126 1.00 70.88 106 LEU A CA 1
ATOM 878 C C . LEU A 1 106 ? -7.393 -2.998 20.157 1.00 70.88 106 LEU A C 1
ATOM 880 O O . LEU A 1 106 ? -6.851 -2.726 19.098 1.00 70.88 106 LEU A O 1
ATOM 884 N N . GLY A 1 107 ? -6.789 -2.846 21.339 1.00 72.88 107 GLY A N 1
ATOM 885 C CA . GLY A 1 107 ? -5.428 -2.323 21.475 1.00 72.88 107 GLY A CA 1
ATOM 886 C C . GLY A 1 107 ? -4.400 -3.178 20.734 1.00 72.88 107 GLY A C 1
ATOM 887 O O . GLY A 1 107 ? -3.674 -2.662 19.894 1.00 72.88 107 GLY A O 1
ATOM 888 N N . PHE A 1 108 ? -4.390 -4.495 20.965 1.00 80.44 108 PHE A N 1
ATOM 889 C CA . PHE A 1 108 ? -3.437 -5.397 20.311 1.00 80.44 108 PHE A CA 1
ATOM 890 C C . PHE A 1 108 ? -3.616 -5.430 18.786 1.00 80.44 108 PHE A C 1
ATOM 892 O O . PHE A 1 108 ? -2.647 -5.258 18.052 1.00 80.44 108 PHE A O 1
ATOM 899 N N . ILE A 1 109 ? -4.853 -5.600 18.304 1.00 82.06 109 ILE A N 1
ATOM 900 C CA . ILE A 1 109 ? -5.127 -5.678 16.861 1.00 82.06 109 ILE A CA 1
ATOM 901 C C . ILE A 1 109 ? -4.853 -4.327 16.183 1.00 82.06 109 ILE A C 1
ATOM 903 O O . ILE A 1 109 ? -4.239 -4.300 15.119 1.00 82.06 109 ILE A O 1
ATOM 907 N N . SER A 1 110 ? -5.230 -3.206 16.809 1.00 79.56 110 SER A N 1
ATOM 908 C CA . SER A 1 110 ? -4.951 -1.865 16.272 1.00 79.56 110 SER A CA 1
ATOM 909 C C . SER A 1 110 ? -3.452 -1.594 16.203 1.00 79.56 110 SER A C 1
ATOM 911 O O . SER A 1 110 ? -2.974 -1.119 15.178 1.00 79.56 110 SER A O 1
ATOM 913 N N . SER A 1 111 ? -2.689 -1.949 17.241 1.00 84.12 111 SER A N 1
ATOM 914 C CA . SER A 1 111 ? -1.229 -1.821 17.224 1.00 84.12 111 SER A CA 1
ATOM 915 C C . SER A 1 111 ? -0.596 -2.660 16.118 1.00 84.12 111 SER A C 1
ATOM 917 O O . SER A 1 111 ? 0.313 -2.185 15.445 1.00 84.12 111 SER A O 1
ATOM 919 N N . LEU A 1 112 ? -1.092 -3.878 15.878 1.00 88.19 112 LEU A N 1
ATOM 920 C CA . LEU A 1 112 ? -0.568 -4.752 14.828 1.00 88.19 112 LEU A CA 1
ATOM 921 C C . LEU A 1 112 ? -0.868 -4.197 13.427 1.00 88.19 112 LEU A C 1
ATOM 923 O O . LEU A 1 112 ? 0.006 -4.213 12.560 1.00 88.19 112 LEU A O 1
ATOM 927 N N . VAL A 1 113 ? -2.061 -3.629 13.217 1.00 88.69 113 VAL A N 1
ATOM 928 C CA . VAL A 1 113 ? -2.431 -2.928 11.973 1.00 88.69 113 VAL A CA 1
ATOM 929 C C . VAL A 1 113 ? -1.572 -1.687 11.758 1.00 88.69 113 VAL A C 1
ATOM 931 O O . VAL A 1 113 ? -1.065 -1.485 10.658 1.00 88.69 113 VAL A O 1
ATOM 934 N N . LEU A 1 114 ? -1.373 -0.867 12.789 1.00 88.12 114 LEU A N 1
ATOM 935 C CA . LEU A 1 114 ? -0.547 0.337 12.696 1.00 88.12 114 LEU A CA 1
ATOM 936 C C . LEU A 1 114 ? 0.919 -0.013 12.417 1.00 88.12 114 LEU A C 1
ATOM 938 O O . LEU A 1 114 ? 1.537 0.565 11.526 1.00 88.12 114 LEU A O 1
ATOM 942 N N . PHE A 1 115 ? 1.462 -1.002 13.126 1.00 91.00 115 PHE A N 1
ATOM 943 C CA . PHE A 1 115 ? 2.835 -1.458 12.933 1.00 91.00 115 PHE A CA 1
ATOM 944 C C . PHE A 1 115 ? 3.057 -2.003 11.521 1.00 91.00 115 PHE A C 1
ATOM 946 O O . PHE A 1 115 ? 3.997 -1.602 10.841 1.00 91.00 115 PHE A O 1
ATOM 953 N N . SER A 1 116 ? 2.166 -2.870 11.041 1.00 91.62 116 SER A N 1
ATOM 954 C CA . SER A 1 116 ? 2.271 -3.410 9.682 1.00 91.62 116 SER A CA 1
ATOM 955 C C . SER A 1 116 ? 2.118 -2.328 8.610 1.00 91.62 116 SER A C 1
ATOM 957 O O . SER A 1 116 ? 2.896 -2.326 7.661 1.00 91.62 116 SER A O 1
ATOM 959 N N . ASN A 1 117 ? 1.219 -1.352 8.781 1.00 91.44 117 ASN A N 1
ATOM 960 C CA . ASN A 1 117 ? 1.158 -0.176 7.906 1.00 91.44 117 ASN A CA 1
ATOM 961 C C . ASN A 1 117 ? 2.475 0.623 7.910 1.00 91.44 117 ASN A C 1
ATOM 963 O O . ASN A 1 117 ? 2.927 1.054 6.854 1.00 91.44 117 ASN A O 1
ATOM 967 N N . LEU A 1 118 ? 3.116 0.805 9.069 1.00 91.19 118 LEU A N 1
ATOM 968 C CA . LEU A 1 118 ? 4.379 1.542 9.177 1.00 91.19 118 LEU A CA 1
ATOM 969 C C . LEU A 1 118 ? 5.530 0.825 8.461 1.00 91.19 118 LEU A C 1
ATOM 971 O O . LEU A 1 118 ? 6.305 1.455 7.742 1.00 91.19 118 LEU A O 1
ATOM 975 N N . VAL A 1 119 ? 5.626 -0.494 8.626 1.00 93.44 119 VAL A N 1
ATOM 976 C CA . VAL A 1 119 ? 6.640 -1.299 7.933 1.00 93.44 119 VAL A CA 1
ATOM 977 C C . VAL A 1 119 ? 6.389 -1.285 6.424 1.00 93.44 119 VAL A C 1
ATOM 979 O O . VAL A 1 119 ? 7.320 -1.051 5.656 1.00 93.44 119 VAL A O 1
ATOM 982 N N . MET A 1 120 ? 5.133 -1.444 5.989 1.00 92.88 120 MET A N 1
ATOM 983 C CA . MET A 1 120 ? 4.762 -1.332 4.574 1.00 92.88 120 MET A CA 1
ATOM 984 C C . MET A 1 120 ? 5.100 0.042 3.993 1.00 92.88 120 MET A C 1
ATOM 986 O O . MET A 1 120 ? 5.645 0.107 2.895 1.00 92.88 120 MET A O 1
ATOM 990 N N . PHE A 1 121 ? 4.838 1.125 4.732 1.00 92.31 121 PHE A N 1
ATOM 991 C CA . PHE A 1 121 ? 5.244 2.476 4.350 1.00 92.31 121 PHE A CA 1
ATOM 992 C C . PHE A 1 121 ? 6.756 2.556 4.120 1.00 92.31 121 PHE A C 1
ATOM 994 O O . PHE A 1 121 ? 7.183 3.029 3.070 1.00 92.31 121 PHE A O 1
ATOM 1001 N N . GLY A 1 122 ? 7.560 2.068 5.070 1.00 91.25 122 GLY A N 1
ATOM 1002 C CA . GLY A 1 122 ? 9.019 2.107 4.974 1.00 91.25 122 GLY A CA 1
ATOM 1003 C C . GLY A 1 122 ? 9.536 1.341 3.757 1.00 91.25 122 GLY A C 1
ATOM 1004 O O . GLY A 1 122 ? 10.304 1.887 2.964 1.00 91.25 122 GLY A O 1
ATOM 1005 N N . CYS A 1 123 ? 9.059 0.108 3.560 1.00 92.06 123 CYS A N 1
ATOM 1006 C CA . CYS A 1 123 ? 9.432 -0.692 2.398 1.00 92.06 123 CYS A CA 1
ATOM 1007 C C . CYS A 1 123 ? 9.006 -0.017 1.089 1.00 92.06 123 CYS A C 1
ATOM 1009 O O . CYS A 1 123 ? 9.830 0.132 0.186 1.00 92.06 123 CYS A O 1
ATOM 1011 N N . PHE A 1 124 ? 7.760 0.449 0.987 1.00 92.56 124 PHE A N 1
ATOM 1012 C CA . PHE A 1 124 ? 7.259 1.009 -0.264 1.00 92.56 124 PHE A CA 1
ATOM 1013 C C . PHE A 1 124 ? 7.907 2.357 -0.602 1.00 92.56 124 PHE A C 1
ATOM 1015 O O . PHE A 1 124 ? 8.321 2.570 -1.739 1.00 92.56 124 PHE A O 1
ATOM 1022 N N . ALA A 1 125 ? 8.084 3.241 0.384 1.00 91.62 125 ALA A N 1
ATOM 1023 C CA . ALA A 1 125 ? 8.805 4.497 0.200 1.00 91.62 125 ALA A CA 1
ATOM 1024 C C . ALA A 1 125 ? 10.255 4.246 -0.239 1.00 91.62 125 ALA A C 1
ATOM 1026 O O . ALA A 1 125 ? 10.733 4.905 -1.158 1.00 91.62 125 ALA A O 1
ATOM 1027 N N . SER A 1 126 ? 10.936 3.256 0.353 1.00 91.12 126 SER A N 1
ATOM 1028 C CA . SER A 1 126 ? 12.298 2.896 -0.055 1.00 91.12 126 SER A CA 1
ATOM 1029 C C . SER A 1 126 ? 12.3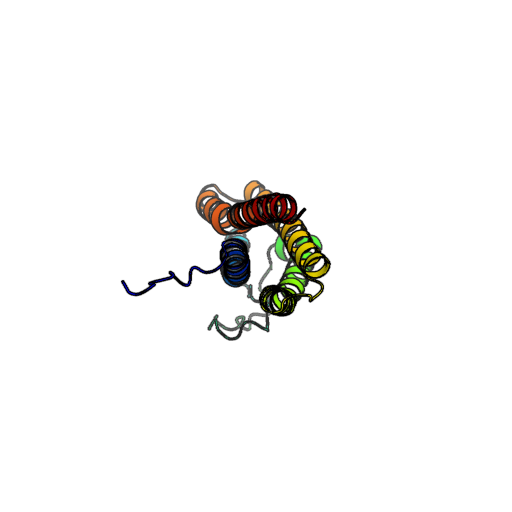65 2.400 -1.502 1.00 91.12 126 SER A C 1
ATOM 1031 O O . SER A 1 126 ? 13.241 2.834 -2.246 1.00 91.12 126 SER A O 1
ATOM 1033 N N . ALA A 1 127 ? 11.405 1.575 -1.935 1.00 90.19 127 ALA A N 1
ATOM 1034 C CA . ALA A 1 127 ? 11.326 1.087 -3.309 1.00 90.19 127 ALA A CA 1
ATOM 1035 C C . ALA A 1 127 ? 11.064 2.226 -4.309 1.00 90.19 127 ALA A C 1
ATOM 1037 O O . ALA A 1 127 ? 11.700 2.287 -5.358 1.00 90.19 127 ALA A O 1
ATOM 1038 N N . ILE A 1 128 ? 10.184 3.170 -3.960 1.00 90.12 128 ILE A N 1
ATOM 1039 C CA . ILE A 1 128 ? 9.947 4.383 -4.753 1.00 90.12 128 ILE A CA 1
ATOM 1040 C C . ILE A 1 128 ? 11.231 5.207 -4.856 1.00 90.12 128 ILE A C 1
ATOM 1042 O O . ILE A 1 128 ?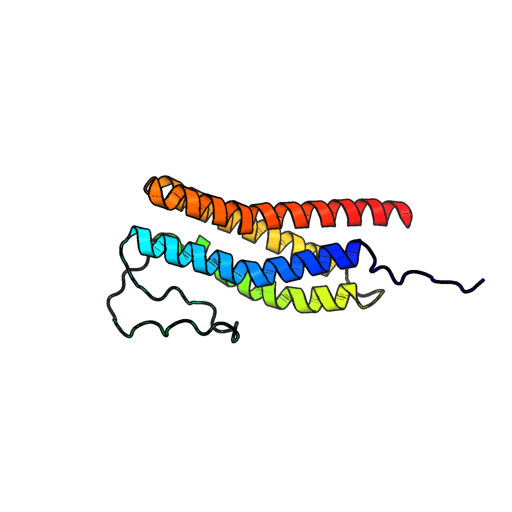 11.618 5.575 -5.960 1.00 90.12 128 ILE A O 1
ATOM 1046 N N . CYS A 1 129 ? 11.935 5.451 -3.749 1.00 88.62 129 CYS A N 1
ATOM 1047 C CA . CYS A 1 129 ? 13.199 6.189 -3.770 1.00 88.62 129 CYS A CA 1
ATOM 1048 C C . CYS A 1 129 ? 14.262 5.500 -4.639 1.00 88.62 129 CYS A C 1
ATOM 1050 O O . CYS A 1 129 ? 14.941 6.170 -5.413 1.00 88.62 129 CYS A O 1
ATOM 1052 N N . GLN A 1 130 ? 14.389 4.172 -4.551 1.00 88.50 130 GLN A N 1
ATOM 1053 C CA . GLN A 1 130 ? 15.306 3.406 -5.400 1.00 88.50 130 GLN A CA 1
ATOM 1054 C C . GLN A 1 130 ? 14.950 3.561 -6.881 1.00 88.50 130 GLN A C 1
ATOM 1056 O O . GLN A 1 130 ? 15.831 3.838 -7.693 1.00 88.50 130 GLN A O 1
ATOM 1061 N N . LEU A 1 131 ? 13.660 3.477 -7.222 1.00 87.38 131 LEU A N 1
ATOM 1062 C CA . LEU A 1 131 ? 13.206 3.650 -8.597 1.00 87.38 131 LEU A CA 1
ATOM 1063 C C . LEU A 1 131 ? 13.392 5.095 -9.095 1.00 87.38 131 LEU A C 1
ATOM 1065 O O . LEU A 1 131 ? 13.789 5.273 -10.243 1.00 87.38 131 LEU A O 1
ATOM 1069 N N . MET A 1 132 ? 13.190 6.118 -8.248 1.00 85.62 132 MET A N 1
ATOM 1070 C CA . MET A 1 132 ? 13.449 7.531 -8.589 1.00 85.62 132 MET A CA 1
ATOM 1071 C C . MET A 1 132 ? 14.888 7.766 -9.035 1.00 85.62 132 MET A C 1
ATOM 1073 O O . MET A 1 132 ? 15.109 8.522 -9.974 1.00 85.62 132 MET A O 1
ATOM 1077 N N . ILE A 1 133 ? 15.854 7.142 -8.356 1.00 82.81 133 ILE A N 1
ATOM 1078 C CA . ILE A 1 133 ? 17.279 7.304 -8.668 1.00 82.81 133 ILE A CA 1
ATOM 1079 C C . ILE A 1 133 ? 17.597 6.707 -10.045 1.00 82.81 133 ILE A C 1
ATOM 1081 O O . ILE A 1 133 ? 18.415 7.255 -10.779 1.00 82.81 133 ILE A O 1
ATOM 1085 N N . SER A 1 134 ? 16.939 5.604 -10.406 1.00 77.06 134 SER A N 1
ATOM 1086 C CA . SER A 1 134 ? 17.159 4.903 -11.677 1.00 77.06 134 SER A CA 1
ATOM 1087 C C . SER A 1 134 ? 16.300 5.392 -12.851 1.00 77.06 134 SER A C 1
ATOM 1089 O O . SER A 1 134 ? 16.580 5.035 -13.992 1.00 77.06 134 SER A O 1
ATOM 1091 N N . ALA A 1 135 ? 15.236 6.159 -12.604 1.00 77.31 135 ALA A N 1
ATOM 1092 C CA . ALA A 1 135 ? 14.229 6.477 -13.615 1.00 77.31 135 ALA A CA 1
ATOM 1093 C C . ALA A 1 135 ? 14.497 7.799 -14.356 1.00 77.31 135 ALA A C 1
ATOM 1095 O O . ALA A 1 135 ? 15.027 8.765 -13.808 1.00 77.31 135 ALA A O 1
ATOM 1096 N N . SER A 1 136 ? 14.054 7.870 -15.615 1.00 72.75 136 SER A N 1
ATOM 1097 C CA . SER A 1 136 ? 14.077 9.105 -16.405 1.00 72.75 136 SER A CA 1
ATOM 1098 C C . SER A 1 136 ? 13.016 10.114 -15.932 1.00 72.75 136 SER A C 1
ATOM 1100 O O . SER A 1 136 ? 12.033 9.768 -15.269 1.00 72.75 136 SER A O 1
ATOM 1102 N N . HIS A 1 137 ? 13.177 11.387 -16.317 1.00 71.94 137 HIS A N 1
ATOM 1103 C CA . HIS A 1 137 ? 12.302 12.487 -15.883 1.00 71.94 137 HIS A CA 1
ATOM 1104 C C . HIS A 1 137 ? 10.812 12.266 -16.224 1.00 71.94 137 HIS A C 1
ATOM 1106 O O . HIS A 1 137 ? 9.939 12.698 -15.472 1.00 71.94 137 HIS A O 1
ATOM 1112 N N . ALA A 1 138 ? 10.511 11.534 -17.304 1.00 72.44 138 ALA A N 1
ATOM 1113 C CA . ALA A 1 138 ? 9.145 11.226 -17.736 1.00 72.44 138 ALA A CA 1
ATOM 1114 C C . ALA A 1 138 ? 8.377 10.335 -16.740 1.00 72.44 138 ALA A C 1
ATOM 1116 O O . ALA A 1 138 ? 7.171 10.502 -16.556 1.00 72.44 138 ALA A O 1
ATOM 1117 N N . HIS A 1 139 ? 9.067 9.426 -16.045 1.00 81.06 139 HIS A N 1
ATOM 1118 C CA . HIS A 1 139 ? 8.446 8.541 -15.053 1.00 81.06 139 HIS A CA 1
ATOM 1119 C C . HIS A 1 139 ? 8.299 9.205 -13.675 1.00 81.06 139 HIS A C 1
ATOM 1121 O O . HIS A 1 139 ? 7.509 8.738 -12.854 1.00 81.06 139 HIS A O 1
ATOM 1127 N N . SER A 1 140 ? 8.985 10.329 -13.437 1.00 81.56 140 SER A N 1
ATOM 1128 C CA . SER A 1 140 ? 9.017 11.026 -12.144 1.00 81.56 140 SER A CA 1
ATOM 1129 C C . SER A 1 140 ? 7.638 11.539 -11.696 1.00 81.56 140 SER A C 1
ATOM 1131 O O . SER A 1 140 ? 7.258 11.367 -10.540 1.00 81.56 140 SER A O 1
ATOM 1133 N N . LEU A 1 141 ? 6.822 1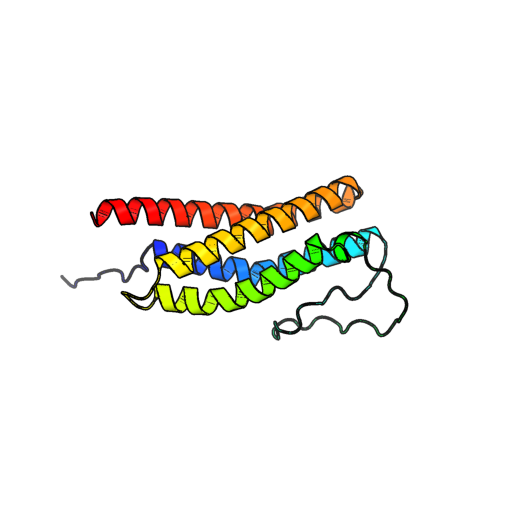2.077 -12.615 1.00 84.44 141 LEU A N 1
ATOM 1134 C CA . LEU A 1 141 ? 5.460 12.552 -12.301 1.00 84.44 141 LEU A CA 1
ATOM 1135 C C . LEU A 1 141 ? 4.513 11.414 -11.887 1.00 84.44 141 LEU A C 1
ATOM 1137 O O . LEU A 1 141 ? 3.721 11.554 -10.949 1.00 84.44 141 LEU A O 1
ATOM 1141 N N . ARG A 1 142 ? 4.605 10.266 -12.570 1.00 87.00 142 ARG A N 1
ATOM 1142 C CA . ARG A 1 142 ? 3.829 9.070 -12.214 1.00 87.00 142 ARG A CA 1
ATOM 1143 C C . ARG A 1 142 ? 4.281 8.523 -10.863 1.00 87.00 142 ARG A C 1
ATOM 1145 O O . ARG A 1 142 ? 3.440 8.202 -10.028 1.00 87.00 142 ARG A O 1
ATOM 1152 N N . LEU A 1 143 ? 5.589 8.501 -10.612 1.00 88.62 143 LEU A N 1
ATOM 1153 C CA . LEU A 1 143 ? 6.150 8.080 -9.331 1.00 88.62 143 LEU A CA 1
ATOM 1154 C C . LEU A 1 143 ? 5.719 8.985 -8.171 1.00 88.62 143 LEU A C 1
ATOM 1156 O O . LEU A 1 143 ? 5.387 8.490 -7.098 1.00 88.62 143 LEU A O 1
ATOM 1160 N N . LEU A 1 144 ? 5.661 10.300 -8.398 1.00 88.56 144 LEU A N 1
ATOM 1161 C CA . LEU A 1 144 ? 5.149 11.257 -7.418 1.00 88.56 144 LEU A CA 1
ATOM 1162 C C . LEU A 1 144 ? 3.676 10.979 -7.095 1.00 88.56 144 LEU A C 1
ATOM 1164 O O . LEU A 1 144 ? 3.284 10.981 -5.931 1.00 88.56 144 LEU A O 1
ATOM 1168 N N . THR A 1 145 ? 2.873 10.665 -8.114 1.00 89.06 145 THR A N 1
ATOM 1169 C CA . THR A 1 145 ? 1.464 10.294 -7.926 1.00 89.06 145 THR A CA 1
ATOM 1170 C C . THR A 1 145 ? 1.338 9.007 -7.105 1.00 89.06 145 THR A C 1
ATOM 1172 O O . THR A 1 145 ? 0.544 8.962 -6.166 1.00 89.06 145 THR A O 1
ATOM 1175 N N . ILE A 1 146 ? 2.163 7.991 -7.383 1.00 91.25 146 ILE A N 1
ATOM 1176 C CA . ILE A 1 146 ? 2.243 6.752 -6.588 1.00 91.25 146 ILE A CA 1
ATOM 1177 C C . ILE A 1 146 ? 2.633 7.058 -5.135 1.00 91.25 146 ILE A C 1
ATOM 1179 O O . ILE A 1 146 ? 2.013 6.539 -4.209 1.00 91.25 146 ILE A O 1
ATOM 1183 N N . LEU A 1 147 ? 3.629 7.920 -4.915 1.00 90.81 147 LEU A N 1
ATOM 1184 C CA . LEU A 1 147 ? 4.092 8.294 -3.578 1.00 90.81 147 LEU A CA 1
ATOM 1185 C C . LEU A 1 147 ? 2.992 8.995 -2.767 1.00 90.81 147 LEU A C 1
ATOM 1187 O O . LEU A 1 147 ? 2.786 8.683 -1.591 1.00 90.81 147 LEU A O 1
ATOM 1191 N N . CYS A 1 148 ? 2.272 9.923 -3.401 1.00 90.12 148 CYS A N 1
ATOM 1192 C CA . CYS A 1 148 ? 1.164 10.644 -2.785 1.00 90.12 148 CYS A CA 1
ATOM 1193 C C . CYS A 1 148 ? -0.011 9.710 -2.457 1.00 90.12 148 CYS A C 1
ATOM 1195 O O . CYS A 1 148 ? -0.504 9.718 -1.328 1.00 90.12 148 CYS A O 1
ATOM 1197 N N . LEU A 1 149 ? -0.438 8.894 -3.428 1.00 91.31 149 LEU A N 1
ATOM 1198 C CA . LEU A 1 149 ? -1.588 7.997 -3.291 1.00 91.31 149 LEU A CA 1
ATOM 1199 C C . LEU A 1 149 ? -1.301 6.751 -2.454 1.00 91.31 149 LEU A C 1
ATOM 1201 O O . LEU A 1 149 ? -2.240 6.149 -1.958 1.00 91.31 149 LEU A O 1
ATOM 1205 N N . GLY A 1 150 ? -0.047 6.339 -2.294 1.00 90.25 150 GLY A N 1
ATOM 1206 C CA . GLY A 1 150 ? 0.317 5.182 -1.483 1.00 90.25 150 GLY A CA 1
ATOM 1207 C C . GLY A 1 150 ? 0.853 5.605 -0.115 1.00 90.25 150 GLY A C 1
ATOM 1208 O O . GLY A 1 150 ? 0.051 5.879 0.787 1.00 90.25 150 GLY A O 1
ATOM 1209 N N . PRO A 1 151 ? 2.188 5.675 0.059 1.00 88.69 151 PRO A N 1
ATOM 1210 C CA . PRO A 1 151 ? 2.825 5.907 1.355 1.00 88.69 151 PRO A CA 1
ATOM 1211 C C . PRO A 1 151 ? 2.363 7.177 2.086 1.00 88.69 151 PRO A C 1
ATOM 1213 O O . PRO A 1 151 ? 2.108 7.132 3.290 1.00 88.69 151 PRO A O 1
ATOM 1216 N N . MET A 1 152 ? 2.231 8.313 1.393 1.00 91.50 152 MET A N 1
ATOM 1217 C CA . MET A 1 152 ? 1.912 9.588 2.055 1.00 91.50 152 MET A CA 1
ATOM 1218 C C . MET A 1 152 ? 0.481 9.617 2.592 1.00 91.50 152 MET A C 1
ATOM 1220 O O . MET A 1 152 ? 0.261 9.971 3.752 1.00 91.50 152 MET A O 1
ATOM 1224 N N . CYS A 1 153 ? -0.493 9.193 1.782 1.00 92.62 153 CYS A N 1
ATOM 1225 C CA . CYS A 1 153 ? -1.879 9.072 2.227 1.00 92.62 153 CYS A CA 1
ATOM 1226 C C . CYS A 1 153 ? -2.008 8.058 3.378 1.00 92.62 153 CYS A C 1
ATOM 1228 O O . CYS A 1 153 ? -2.641 8.351 4.393 1.00 92.62 153 CYS A O 1
ATOM 1230 N N . GLN A 1 154 ? -1.324 6.912 3.282 1.00 90.88 154 GLN A N 1
ATOM 1231 C CA . GLN A 1 154 ? -1.296 5.903 4.343 1.00 90.88 154 GLN A CA 1
ATOM 1232 C C . GLN A 1 154 ? -0.775 6.481 5.668 1.00 90.88 154 GLN A C 1
ATOM 1234 O O . GLN A 1 154 ? -1.412 6.309 6.709 1.00 90.88 154 GLN A O 1
ATOM 1239 N N . MET A 1 155 ? 0.338 7.222 5.628 1.00 91.62 155 MET A N 1
ATOM 1240 C CA . MET A 1 155 ? 0.922 7.872 6.804 1.00 91.62 155 MET A CA 1
ATOM 1241 C C . MET A 1 155 ? -0.020 8.918 7.413 1.00 91.62 155 MET A C 1
ATOM 1243 O O . MET A 1 155 ? -0.198 8.958 8.631 1.00 91.62 155 MET A O 1
ATOM 1247 N N . LEU A 1 156 ? -0.670 9.739 6.584 1.00 93.25 156 LEU A N 1
ATOM 1248 C CA . LEU A 1 156 ? -1.614 10.757 7.049 1.00 93.25 156 LEU A CA 1
ATOM 1249 C C . LEU A 1 156 ? -2.822 10.131 7.760 1.00 93.25 156 LEU A C 1
ATOM 1251 O O . LEU A 1 156 ? -3.226 10.602 8.825 1.00 93.25 156 LEU A O 1
ATOM 1255 N N . LEU A 1 157 ? -3.384 9.056 7.201 1.00 90.56 157 LEU A N 1
ATOM 1256 C CA . LEU A 1 157 ? -4.501 8.329 7.809 1.00 90.56 157 LEU A CA 1
ATOM 1257 C C . LEU A 1 157 ? -4.103 7.675 9.133 1.00 90.56 157 LEU A C 1
ATOM 1259 O O . LEU A 1 157 ? -4.846 7.765 10.112 1.00 90.56 157 LEU A O 1
ATOM 1263 N N . MET A 1 158 ? -2.915 7.075 9.181 1.00 90.19 158 MET A N 1
ATOM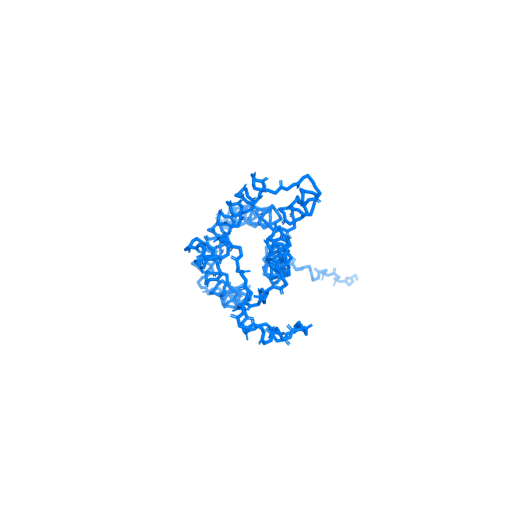 1264 C CA . MET A 1 158 ? -2.352 6.495 10.399 1.00 90.19 158 MET A CA 1
ATOM 1265 C C . MET A 1 158 ? -2.155 7.532 11.501 1.00 90.19 158 MET A C 1
ATOM 1267 O O . MET A 1 158 ? -2.603 7.321 12.628 1.00 90.19 158 MET A O 1
ATOM 1271 N N . LEU A 1 159 ? -1.529 8.666 11.178 1.00 90.31 159 LEU A N 1
ATOM 1272 C CA . LEU A 1 159 ? -1.298 9.748 12.131 1.00 90.31 159 LEU A CA 1
ATOM 1273 C C . LEU A 1 159 ? -2.623 10.292 12.665 1.00 90.31 159 LEU A C 1
ATOM 1275 O O . LEU A 1 159 ? -2.791 10.472 13.870 1.00 90.31 159 LEU A O 1
ATOM 1279 N N . ARG A 1 160 ? -3.597 10.499 11.777 1.00 89.62 160 ARG A N 1
ATOM 1280 C CA . ARG A 1 160 ? -4.929 10.967 12.151 1.00 89.62 160 ARG A CA 1
ATOM 1281 C C . ARG A 1 160 ? -5.642 9.983 13.086 1.00 89.62 160 ARG A C 1
ATOM 1283 O O . ARG A 1 160 ? -6.237 10.418 14.073 1.00 89.62 160 ARG A O 1
ATOM 1290 N N . LEU A 1 161 ? -5.555 8.677 12.820 1.00 85.06 161 LEU A N 1
ATOM 1291 C CA . LEU A 1 161 ? -6.119 7.641 13.688 1.00 85.06 161 LEU A CA 1
ATOM 1292 C C . LEU A 1 161 ? -5.428 7.617 15.061 1.00 85.06 161 LEU A C 1
ATOM 1294 O O . LEU A 1 161 ? -6.115 7.624 16.080 1.00 85.06 161 LEU A O 1
ATOM 1298 N N . LEU A 1 162 ? -4.092 7.657 15.091 1.00 84.81 162 LEU A N 1
ATOM 1299 C CA . LEU A 1 162 ? -3.287 7.693 16.318 1.00 84.81 162 LEU A CA 1
ATOM 1300 C C . LEU A 1 162 ? -3.649 8.881 17.209 1.00 84.81 162 LEU A C 1
ATOM 1302 O O . LEU A 1 162 ? -3.927 8.702 18.394 1.00 84.81 162 LEU A O 1
ATOM 1306 N N . VAL A 1 163 ? -3.711 10.083 16.632 1.00 86.31 163 VAL A N 1
ATOM 1307 C CA . VAL A 1 163 ? -4.074 11.309 17.352 1.00 86.31 163 VAL A CA 1
ATOM 1308 C C . VAL A 1 163 ? -5.468 11.183 17.971 1.00 86.31 163 VAL A C 1
ATOM 1310 O O . VAL A 1 163 ? -5.664 11.520 19.138 1.00 86.31 163 VAL A O 1
ATOM 1313 N N . ARG A 1 164 ? -6.448 10.641 17.236 1.00 82.44 164 ARG A N 1
ATOM 1314 C CA . ARG A 1 164 ? -7.804 10.439 17.774 1.00 82.44 164 ARG A CA 1
ATOM 1315 C C . ARG A 1 164 ? -7.873 9.365 18.854 1.00 82.44 164 ARG A C 1
ATOM 1317 O O . ARG A 1 164 ? -8.614 9.545 19.816 1.00 82.44 164 ARG A O 1
ATOM 1324 N N . MET A 1 165 ? -7.140 8.264 18.700 1.00 77.12 165 MET A N 1
ATOM 1325 C CA . MET A 1 165 ? -7.058 7.225 19.730 1.00 77.12 165 MET A CA 1
ATOM 1326 C C . MET A 1 165 ? -6.436 7.776 21.012 1.00 77.12 165 MET A C 1
ATOM 1328 O O . MET A 1 165 ? -6.949 7.493 22.091 1.00 77.12 165 MET A O 1
ATOM 1332 N N . TRP A 1 166 ? -5.398 8.609 20.886 1.00 80.31 166 TRP A N 1
ATOM 1333 C CA . TRP A 1 166 ? -4.789 9.312 22.010 1.00 80.31 166 TRP A CA 1
ATOM 1334 C C . TRP A 1 166 ? -5.832 10.174 22.724 1.00 80.31 166 TRP A C 1
ATOM 1336 O O . TRP A 1 166 ? -6.179 9.875 23.861 1.00 80.31 166 TRP A O 1
ATOM 1346 N N . PHE A 1 167 ? -6.435 11.159 22.050 1.00 75.81 167 PHE A N 1
ATOM 1347 C CA . PHE A 1 167 ? -7.431 12.042 22.675 1.00 75.81 167 PHE A CA 1
ATOM 1348 C C . PHE A 1 167 ? -8.641 11.303 23.261 1.00 75.81 167 PHE A C 1
ATOM 1350 O O . PHE A 1 167 ? -9.150 11.697 24.303 1.00 75.81 167 PHE A O 1
ATOM 1357 N N . SER A 1 168 ? -9.098 10.219 22.631 1.00 68.38 168 SER A N 1
ATOM 1358 C CA . SER A 1 168 ? -10.222 9.437 23.153 1.00 68.38 168 SER A CA 1
ATOM 1359 C C . SER A 1 168 ? -9.873 8.642 24.411 1.00 68.38 168 SER A C 1
ATOM 1361 O O . SER A 1 168 ? -10.765 8.436 25.227 1.00 68.38 168 SER A O 1
ATOM 1363 N N . MET A 1 169 ? -8.622 8.200 24.586 1.00 60.84 169 MET A N 1
ATOM 1364 C CA . MET A 1 169 ? -8.168 7.598 25.847 1.00 60.84 169 MET A CA 1
ATOM 1365 C C . MET A 1 169 ? -8.175 8.635 26.978 1.00 60.84 169 MET A C 1
ATOM 1367 O O . MET A 1 169 ? -8.598 8.315 28.080 1.00 60.84 169 MET A O 1
ATOM 1371 N N . TRP A 1 170 ? -7.792 9.884 26.687 1.00 42.56 170 TRP A N 1
ATOM 1372 C CA . TRP A 1 170 ? -7.804 10.991 27.655 1.00 42.56 170 TRP A CA 1
ATOM 1373 C C . TRP A 1 170 ? -9.206 11.459 28.073 1.00 42.56 170 TRP A C 1
ATOM 1375 O O . TRP A 1 170 ? -9.327 12.134 29.083 1.00 42.56 170 TRP A O 1
ATOM 1385 N N . ILE A 1 171 ? -10.257 11.141 27.309 1.00 45.22 171 ILE A N 1
ATOM 1386 C CA . ILE A 1 171 ? -11.651 11.497 27.649 1.00 45.22 171 ILE A CA 1
ATOM 1387 C C . ILE A 1 171 ? -12.320 10.418 28.522 1.00 45.22 171 ILE A C 1
ATOM 1389 O O . ILE A 1 171 ? -13.344 10.675 29.149 1.00 45.22 171 ILE A O 1
ATOM 1393 N N . VAL A 1 172 ? -11.775 9.199 28.537 1.00 40.47 172 VAL A N 1
ATOM 1394 C CA . VAL A 1 172 ? -12.357 8.036 29.236 1.00 40.47 172 VAL A CA 1
ATOM 1395 C C . VAL A 1 172 ? -11.654 7.748 30.577 1.00 40.47 172 VAL A C 1
ATOM 1397 O O . VAL A 1 172 ? -12.154 6.936 31.354 1.00 40.47 172 VAL A O 1
ATOM 1400 N N . VAL A 1 173 ? -10.533 8.421 30.864 1.00 35.94 173 VAL A N 1
ATOM 1401 C CA . VAL A 1 173 ? -9.838 8.436 32.169 1.00 35.94 173 VAL A CA 1
ATOM 1402 C C . VAL A 1 173 ? -10.189 9.720 32.905 1.00 35.94 173 VAL A C 1
ATOM 1404 O O . VAL A 1 173 ? -10.472 9.627 34.117 1.00 35.94 173 VAL A O 1
#

pLDDT: mean 76.76, std 16.37, range [35.94, 93.44]

Secondary structure (DSSP, 8-state):
-------PPPHHHHHHHHHHHHHHHHHHHHHHHHHHHHHTTT--------TT-TT--PPP--S-TTPPPPHHHHSHHHHHHHHHHHHHHHHHHHHHHHHHSTTSSHHHHHHHHHHHHHHHHHHHHHHHHHHHHHS-HHHHHHHHHHHIIIIIHHHHHHHHHHHHHHHHHHHH-

Foldseek 3Di:
DDDPPPPDDDVLLVLLVVLLVLLVCLVVLQLLVQCLLLVQVPFPADSDPPPPPPPDPDDPGPPDPDTDGRVLCVDPLNVVLVVLSNVLNVLSVVQNVLVVDPPDPNVVSVVVNLVSLVSNLVSVVVSLVVCVVSGDPVSVVVSVVSNCSHNVVSVVSSVVSVVVVVVVVVVVD

Sequence (173 aa):
MLINENRSIHPIKKDALLLIFHNIMLYYVINMFKHLAQDTINSPGAVNTFYYVPLVYEEPAGSELNHSWHELLRSSSWLFFESLFRHHLVLLLPFNLAILVPRCKLGFISSLVLFSNLVMFGCFASAICQLMISASHAHSLRLLTILCLGPMCQMLLMLRLLVRMWFSMWIVV